Protein AF-A0A1V6EF91-F1 (afdb_monomer_lite)

Secondary structure (DSSP, 8-state):
--SHHHHH----SS---TTSBPBHHHHHHHHHHHTT---------STT--TTSTTHHHHHHHHHTTSS--SSSS---TTSBPBHHHHHHHHHHHHT------SSB-BHHHHHHHHHHHHH----

Sequence (124 aa):
MTAYTEKLVVGDGSNLRPLDNLTRAEACAILYNVAQLGINVFIPRFKDIGKESWYSKYVIACYLNGIMFGADEVCFEPDSYITVFELTESINRMSGTDVVYDDGFITREAAISLIVRIFYGGFD

Foldseek 3Di:
DPDLLVQQFDDPPDDPQQQDFDFQLRLLSNLCSLLVQPFDDADQQAPPADPPPPSRRSQVSCCVLVLADAPDRHHNRRGHGDWPQRSVSSVCSRQVDDDDDDTDTDGNNRSVVVSCCRRVVDDD

Structure (mmCIF, N/CA/C/O 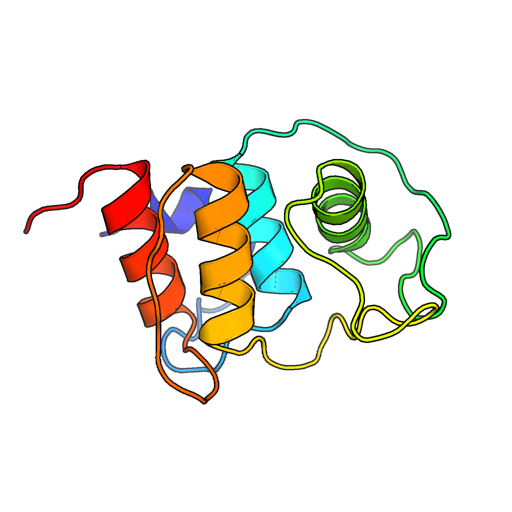backbone):
data_AF-A0A1V6EF91-F1
#
_entry.id   AF-A0A1V6EF91-F1
#
loop_
_atom_site.group_PDB
_atom_site.id
_atom_site.type_symbol
_atom_site.label_atom_id
_atom_site.label_alt_id
_atom_site.label_comp_id
_atom_site.label_asym_id
_atom_site.label_entity_id
_atom_site.label_seq_id
_atom_site.pdbx_PDB_ins_code
_atom_site.Cartn_x
_atom_site.Cartn_y
_atom_site.Cartn_z
_atom_site.occupancy
_atom_site.B_iso_or_equiv
_atom_site.auth_seq_id
_atom_site.auth_comp_id
_atom_site.auth_asym_id
_atom_site.auth_atom_id
_atom_site.pdbx_PDB_model_num
ATOM 1 N N . MET A 1 1 ? -2.737 -6.066 21.515 1.00 48.34 1 MET A N 1
ATOM 2 C CA . MET A 1 1 ? -2.458 -5.725 20.099 1.00 48.34 1 MET A CA 1
ATOM 3 C C . MET A 1 1 ? -1.608 -6.817 19.416 1.00 48.34 1 MET A C 1
ATOM 5 O O . MET A 1 1 ? -0.560 -6.521 18.868 1.00 48.34 1 MET A O 1
ATOM 9 N N . THR A 1 2 ? -1.999 -8.100 19.476 1.00 48.84 2 THR A N 1
ATOM 10 C CA . THR A 1 2 ? -1.031 -9.218 19.280 1.00 48.84 2 THR A CA 1
ATOM 11 C C . THR A 1 2 ? -1.555 -10.419 18.475 1.00 48.84 2 THR A C 1
ATOM 13 O O . THR A 1 2 ? -0.937 -11.466 18.472 1.00 48.84 2 THR A O 1
ATOM 16 N N . ALA A 1 3 ? -2.664 -10.282 17.744 1.00 46.34 3 ALA A N 1
ATOM 17 C CA . ALA A 1 3 ? -3.124 -11.320 16.799 1.00 46.34 3 ALA A CA 1
ATOM 18 C C . ALA A 1 3 ? -3.677 -10.720 15.497 1.00 46.34 3 ALA A C 1
ATOM 20 O O . ALA A 1 3 ? -3.481 -11.263 14.414 1.00 46.34 3 ALA A O 1
ATOM 21 N N . TYR A 1 4 ? -4.331 -9.557 15.585 1.00 48.31 4 TYR A N 1
ATOM 22 C CA . TYR A 1 4 ? -4.756 -8.787 14.411 1.00 48.31 4 TYR A CA 1
ATOM 23 C C . TYR A 1 4 ? -3.558 -8.260 13.617 1.00 48.31 4 TYR A C 1
ATOM 25 O O . TYR A 1 4 ? -3.511 -8.421 12.403 1.00 48.31 4 TYR A O 1
ATOM 33 N N . THR A 1 5 ? -2.549 -7.733 14.313 1.00 53.22 5 THR A N 1
ATOM 34 C CA . THR A 1 5 ? -1.279 -7.282 13.732 1.00 53.22 5 THR A CA 1
ATOM 35 C C . THR A 1 5 ? -0.578 -8.385 12.934 1.00 53.22 5 THR A C 1
ATOM 37 O O . THR A 1 5 ? -0.108 -8.139 11.827 1.00 53.22 5 THR A O 1
ATOM 40 N N . GLU A 1 6 ? -0.579 -9.618 13.451 1.00 55.03 6 GLU A N 1
ATOM 41 C CA . GLU A 1 6 ? 0.046 -10.774 12.791 1.00 55.03 6 GLU A CA 1
ATOM 42 C C . GLU A 1 6 ? -0.697 -11.219 11.523 1.00 55.03 6 GLU A C 1
ATOM 44 O O . GLU A 1 6 ? -0.079 -11.738 10.601 1.00 55.03 6 GLU A O 1
ATOM 49 N N . LYS A 1 7 ? -2.016 -10.990 11.436 1.00 60.38 7 LYS A N 1
ATOM 50 C CA . LYS A 1 7 ? -2.796 -11.267 10.214 1.00 60.38 7 LYS A CA 1
ATOM 51 C C . LYS A 1 7 ? -2.626 -10.197 9.136 1.00 60.38 7 LYS A C 1
ATOM 53 O O . LYS A 1 7 ? -2.884 -10.478 7.969 1.00 60.38 7 LYS A O 1
ATOM 58 N N . LEU A 1 8 ? -2.253 -8.977 9.522 1.00 61.69 8 LEU A N 1
ATOM 59 C CA . LEU A 1 8 ? -2.136 -7.840 8.611 1.00 61.69 8 LEU A CA 1
ATOM 60 C C . LEU A 1 8 ? -0.746 -7.725 7.978 1.00 61.69 8 LEU A C 1
ATOM 62 O O . LEU A 1 8 ? -0.654 -7.338 6.814 1.00 61.69 8 LEU A O 1
ATOM 66 N N . VAL A 1 9 ? 0.314 -8.080 8.709 1.00 62.09 9 VAL A N 1
ATOM 67 C CA . VAL A 1 9 ? 1.700 -7.934 8.245 1.00 62.09 9 VAL A CA 1
ATOM 68 C C . VAL A 1 9 ? 2.269 -9.280 7.802 1.00 62.09 9 VAL A C 1
ATOM 70 O O . VAL A 1 9 ? 2.499 -10.172 8.614 1.00 62.09 9 VAL A O 1
ATOM 73 N N . VAL A 1 10 ? 2.550 -9.413 6.506 1.00 55.75 10 VAL A N 1
ATOM 74 C CA . VAL A 1 10 ? 3.318 -10.542 5.962 1.00 55.75 10 VAL A CA 1
ATOM 75 C C . VAL A 1 10 ? 4.802 -10.174 6.042 1.00 55.75 10 VAL A C 1
ATOM 77 O O . VAL A 1 10 ? 5.299 -9.450 5.188 1.00 55.75 10 VAL A O 1
ATOM 80 N N . GLY A 1 11 ? 5.486 -10.611 7.102 1.00 53.56 11 GLY A N 1
ATOM 81 C CA . GLY A 1 11 ? 6.923 -10.380 7.308 1.00 53.56 11 GLY A CA 1
ATOM 82 C C . GLY A 1 11 ? 7.795 -11.560 6.863 1.00 53.56 11 GLY A C 1
ATOM 83 O O . GLY A 1 11 ? 7.346 -12.704 6.845 1.00 53.56 11 GLY A O 1
ATOM 84 N N . ASP A 1 12 ? 9.064 -11.286 6.560 1.00 50.97 12 ASP A N 1
ATOM 85 C CA . ASP A 1 12 ? 10.099 -12.232 6.100 1.00 50.97 12 ASP A CA 1
ATOM 86 C C . ASP A 1 12 ? 10.644 -13.194 7.183 1.00 50.97 12 ASP A C 1
ATOM 88 O O . ASP A 1 12 ? 11.676 -13.839 6.998 1.00 50.97 12 ASP A O 1
ATOM 92 N N . GLY A 1 13 ? 9.948 -13.327 8.314 1.00 50.59 13 GLY A N 1
ATOM 93 C CA . GLY A 1 13 ? 10.328 -14.239 9.391 1.00 50.59 13 GLY A CA 1
ATOM 94 C C . GLY A 1 13 ? 11.287 -13.671 10.441 1.00 50.59 13 GLY A C 1
ATOM 95 O O . GLY A 1 13 ? 11.681 -14.425 11.329 1.00 50.59 13 GLY A O 1
ATOM 96 N N . SER A 1 14 ? 11.629 -12.373 10.439 1.00 47.94 14 SER A N 1
ATOM 97 C CA . SER A 1 14 ? 12.390 -11.797 11.563 1.00 47.94 14 SER A CA 1
ATOM 98 C C . SER A 1 14 ? 12.036 -10.343 11.898 1.00 47.94 14 SER A C 1
ATOM 100 O O . SER A 1 14 ? 12.465 -9.412 11.232 1.00 47.94 14 SER A O 1
ATOM 102 N N . ASN A 1 15 ? 11.317 -10.172 13.017 1.00 59.66 15 ASN A N 1
ATOM 103 C CA . ASN A 1 15 ? 10.923 -8.915 13.670 1.00 59.66 15 ASN A CA 1
ATOM 104 C C . ASN A 1 15 ? 10.138 -7.913 12.803 1.00 59.66 15 ASN A C 1
ATOM 106 O O . ASN A 1 15 ? 10.626 -7.390 11.814 1.00 59.66 15 ASN A O 1
ATOM 110 N N . LEU A 1 16 ? 8.963 -7.499 13.290 1.00 64.12 16 LEU A N 1
ATOM 111 C CA . LEU A 1 16 ? 8.138 -6.441 12.684 1.00 64.12 16 LEU A CA 1
ATOM 112 C C . LEU A 1 16 ? 8.823 -5.065 12.588 1.00 64.12 16 LEU A C 1
ATOM 114 O O . LEU A 1 16 ? 8.215 -4.156 12.040 1.00 64.12 16 LEU A O 1
ATOM 118 N N . ARG A 1 17 ? 10.031 -4.898 13.156 1.00 79.69 17 ARG A N 1
ATOM 119 C CA . ARG A 1 17 ? 10.784 -3.632 13.269 1.00 79.69 17 ARG A CA 1
ATOM 120 C C . ARG A 1 17 ? 9.837 -2.436 13.448 1.00 79.69 17 ARG A C 1
ATOM 122 O O . ARG A 1 17 ? 9.759 -1.570 12.582 1.00 79.69 17 ARG A O 1
ATOM 129 N N . PRO A 1 18 ? 9.062 -2.418 14.548 1.00 80.75 18 PRO A N 1
ATOM 130 C CA . PRO A 1 18 ? 7.880 -1.563 14.679 1.00 80.75 18 PRO A CA 1
ATOM 131 C C . PRO A 1 18 ? 8.179 -0.068 14.520 1.00 80.75 18 PRO A C 1
ATOM 133 O O . PRO A 1 18 ? 7.326 0.683 14.050 1.00 80.75 18 PRO A O 1
ATOM 136 N N . LEU A 1 19 ? 9.401 0.339 14.875 1.00 86.62 19 LEU A N 1
ATOM 137 C CA . LEU A 1 19 ? 9.871 1.721 14.832 1.00 86.62 19 LEU A CA 1
ATOM 138 C C . LEU A 1 19 ? 10.471 2.134 13.479 1.00 86.62 19 LEU A C 1
ATOM 140 O O . LEU A 1 19 ? 10.678 3.323 13.260 1.00 86.62 19 LEU A O 1
ATOM 144 N N . ASP A 1 20 ? 10.740 1.192 12.573 1.00 90.38 20 ASP A N 1
ATOM 145 C CA . ASP A 1 20 ? 11.241 1.514 11.239 1.00 90.38 20 ASP A CA 1
ATOM 146 C C . ASP A 1 20 ? 10.087 2.035 10.364 1.00 90.38 20 ASP A C 1
ATOM 148 O O . ASP A 1 20 ? 8.940 1.574 10.468 1.00 90.38 20 ASP A O 1
ATOM 152 N N . ASN A 1 21 ? 10.403 2.952 9.447 1.00 93.81 21 ASN A N 1
ATOM 153 C CA . ASN A 1 21 ? 9.436 3.500 8.494 1.00 93.81 21 ASN A CA 1
ATOM 154 C C . ASN A 1 21 ? 8.897 2.422 7.550 1.00 93.81 21 ASN A C 1
ATOM 156 O O . ASN A 1 21 ? 9.652 1.588 7.042 1.00 93.81 21 ASN A O 1
ATOM 160 N N . LEU A 1 22 ? 7.586 2.456 7.328 1.00 93.69 22 LEU A N 1
ATOM 161 C CA . LEU A 1 22 ? 6.856 1.534 6.466 1.00 93.69 22 LEU A CA 1
ATOM 162 C C . LEU A 1 22 ? 7.166 1.829 4.992 1.00 93.69 22 LEU A C 1
ATOM 164 O O . LEU A 1 22 ? 7.144 2.989 4.574 1.00 93.69 22 LEU A O 1
ATOM 168 N N . THR A 1 23 ? 7.428 0.799 4.189 1.00 95.62 23 THR A N 1
ATOM 169 C CA . THR A 1 23 ? 7.563 0.968 2.735 1.00 95.62 23 THR A CA 1
ATOM 170 C C . THR A 1 23 ? 6.205 0.971 2.038 1.00 95.62 23 THR A C 1
ATOM 172 O O . THR A 1 23 ? 5.206 0.456 2.547 1.00 95.62 23 THR A O 1
ATOM 175 N N . ARG A 1 24 ? 6.157 1.520 0.823 1.00 97.62 24 ARG A N 1
ATOM 176 C CA . ARG A 1 24 ? 4.953 1.522 -0.023 1.00 97.62 24 ARG A CA 1
ATOM 177 C C . ARG A 1 24 ? 4.471 0.104 -0.349 1.00 97.62 24 ARG A C 1
ATOM 179 O O . ARG A 1 24 ? 3.268 -0.156 -0.330 1.00 97.62 24 ARG A O 1
ATOM 186 N N . ALA A 1 25 ? 5.383 -0.839 -0.586 1.00 95.88 25 ALA A N 1
ATOM 187 C CA . ALA A 1 25 ? 5.046 -2.247 -0.795 1.00 95.88 25 ALA A CA 1
ATOM 188 C C . ALA A 1 25 ? 4.417 -2.903 0.444 1.00 95.88 25 ALA A C 1
ATOM 190 O O . ALA A 1 25 ? 3.420 -3.621 0.328 1.00 95.88 25 ALA A O 1
ATOM 191 N N . GLU A 1 26 ? 4.972 -2.647 1.631 1.00 93.75 26 GLU A N 1
ATOM 192 C CA . GLU A 1 26 ? 4.420 -3.149 2.892 1.00 93.75 26 GLU A CA 1
ATOM 193 C C . GLU A 1 26 ? 3.038 -2.548 3.174 1.00 93.75 26 GLU A C 1
ATOM 195 O O . GLU A 1 26 ? 2.121 -3.274 3.563 1.00 93.75 26 GLU A O 1
ATOM 200 N N . ALA A 1 27 ? 2.851 -1.253 2.900 1.00 95.19 27 ALA A N 1
ATOM 201 C CA . ALA A 1 27 ? 1.553 -0.596 3.010 1.00 95.19 27 ALA A CA 1
ATOM 202 C C . ALA A 1 27 ? 0.497 -1.269 2.119 1.00 95.19 27 ALA A C 1
ATOM 204 O O . ALA A 1 27 ? -0.586 -1.600 2.603 1.00 95.19 27 ALA A O 1
ATOM 205 N N . CYS A 1 28 ? 0.820 -1.571 0.855 1.00 95.88 28 CYS A N 1
ATOM 206 C CA . CYS A 1 28 ? -0.080 -2.324 -0.023 1.00 95.88 28 CYS A CA 1
ATOM 207 C C . CYS A 1 28 ? -0.427 -3.710 0.522 1.00 95.88 28 CYS A C 1
ATOM 209 O O . CYS A 1 28 ? -1.571 -4.136 0.389 1.00 95.88 28 CYS A O 1
ATOM 211 N N . ALA A 1 29 ? 0.523 -4.428 1.126 1.00 93.56 29 ALA A N 1
ATOM 212 C CA . ALA A 1 29 ? 0.245 -5.741 1.705 1.00 93.56 29 ALA A CA 1
ATOM 213 C C . ALA A 1 29 ? -0.772 -5.648 2.853 1.00 93.56 29 ALA A C 1
ATOM 215 O O . ALA A 1 29 ? -1.721 -6.433 2.908 1.00 93.56 29 ALA A O 1
ATOM 216 N N . ILE A 1 30 ? -0.618 -4.647 3.724 1.00 92.56 30 ILE A N 1
ATOM 217 C CA . ILE A 1 30 ? -1.551 -4.398 4.825 1.00 92.56 30 ILE A CA 1
ATOM 218 C C . ILE A 1 30 ? -2.928 -4.006 4.272 1.00 92.56 30 ILE A C 1
ATOM 220 O O . ILE A 1 30 ? -3.926 -4.635 4.617 1.00 92.56 30 ILE A O 1
ATOM 224 N N . LEU A 1 31 ? -2.992 -3.012 3.380 1.00 94.12 31 LEU A N 1
ATOM 225 C CA . LEU A 1 31 ? -4.249 -2.509 2.811 1.00 94.12 31 LEU A CA 1
ATOM 226 C C . LEU A 1 31 ? -4.990 -3.584 2.007 1.00 94.12 31 LEU A C 1
ATOM 228 O O . LEU A 1 31 ? -6.205 -3.707 2.129 1.00 94.12 31 LEU A O 1
ATOM 232 N N . TYR A 1 32 ? -4.268 -4.419 1.255 1.00 94.25 32 TYR A N 1
ATOM 233 C CA . TYR A 1 32 ? -4.824 -5.580 0.559 1.00 94.25 32 TYR A CA 1
ATOM 234 C C . TYR A 1 32 ? -5.554 -6.531 1.518 1.00 94.25 32 TYR A C 1
ATOM 236 O O . TYR A 1 32 ? -6.659 -6.987 1.214 1.00 94.25 32 TYR A O 1
ATOM 244 N N . ASN A 1 33 ? -4.941 -6.829 2.671 1.00 91.06 33 ASN A N 1
ATOM 245 C CA . ASN A 1 33 ? -5.516 -7.714 3.683 1.00 91.06 33 ASN A CA 1
ATOM 246 C C . ASN A 1 33 ? -6.740 -7.078 4.356 1.00 91.06 33 ASN A C 1
ATOM 248 O O . ASN A 1 33 ? -7.755 -7.751 4.529 1.00 91.06 33 ASN A O 1
ATOM 252 N N . VAL A 1 34 ? -6.666 -5.785 4.688 1.00 90.69 34 VAL A N 1
ATOM 253 C CA . VAL A 1 34 ? -7.785 -5.027 5.279 1.00 90.69 34 VAL A CA 1
ATOM 254 C C . VAL A 1 34 ? -8.975 -4.971 4.321 1.00 90.69 34 VAL A C 1
ATOM 256 O O . VAL A 1 34 ? -10.101 -5.243 4.728 1.00 90.69 34 VAL A O 1
ATOM 259 N N . ALA A 1 35 ? -8.729 -4.669 3.045 1.00 91.06 35 ALA A N 1
ATOM 260 C CA . ALA A 1 35 ? -9.755 -4.577 2.009 1.00 91.06 35 ALA A CA 1
ATOM 261 C C . ALA A 1 35 ? -10.252 -5.946 1.504 1.00 91.06 35 ALA A C 1
ATOM 263 O O . ALA A 1 35 ? -11.168 -5.992 0.687 1.00 91.06 35 ALA A O 1
ATOM 264 N N . GLN A 1 36 ? -9.649 -7.055 1.953 1.00 91.00 36 GLN A N 1
ATOM 265 C CA . GLN A 1 36 ? -10.002 -8.426 1.561 1.00 91.00 36 GLN A CA 1
ATOM 266 C C . GLN A 1 36 ? -10.073 -8.639 0.039 1.00 91.00 36 GLN A C 1
ATOM 268 O O . GLN A 1 36 ? -10.922 -9.382 -0.453 1.00 91.00 36 GLN A O 1
ATOM 273 N N . LEU A 1 37 ? -9.171 -8.006 -0.722 1.00 89.06 37 LEU A N 1
ATOM 274 C CA . LEU A 1 37 ? -9.316 -7.908 -2.181 1.00 89.06 37 LEU A CA 1
ATOM 275 C C . LEU A 1 37 ? -9.335 -9.270 -2.888 1.00 89.06 37 LEU A C 1
ATOM 277 O O . LEU A 1 37 ? -9.998 -9.420 -3.907 1.00 89.06 37 LEU A O 1
ATOM 281 N N . GLY A 1 38 ? -8.584 -10.261 -2.396 1.00 85.25 38 GLY A N 1
ATOM 282 C CA . GLY A 1 38 ? -8.568 -11.616 -2.971 1.00 85.25 38 GLY A CA 1
ATOM 283 C C . GLY A 1 38 ? -8.034 -11.708 -4.411 1.00 85.25 38 GLY A C 1
ATOM 284 O O . GLY A 1 38 ? -8.079 -12.778 -5.017 1.00 85.25 38 GLY A O 1
ATOM 285 N N . ILE A 1 39 ? -7.521 -10.608 -4.969 1.00 85.50 39 ILE A N 1
ATOM 286 C CA . ILE A 1 39 ? -6.996 -10.537 -6.331 1.00 85.50 39 ILE A CA 1
ATOM 287 C C . ILE A 1 39 ? -5.567 -11.075 -6.357 1.00 85.50 39 ILE A C 1
ATOM 289 O O . ILE A 1 39 ? -4.668 -10.539 -5.713 1.00 85.50 39 ILE A O 1
ATOM 293 N N . ASN A 1 40 ? -5.343 -12.104 -7.171 1.00 86.75 40 ASN A N 1
ATOM 294 C CA . ASN A 1 40 ? -4.025 -12.695 -7.387 1.00 86.75 40 ASN A CA 1
ATOM 295 C C . ASN A 1 40 ? -3.690 -12.743 -8.883 1.00 86.75 40 ASN A C 1
ATOM 297 O O . ASN A 1 40 ? -3.565 -13.810 -9.482 1.00 86.75 40 ASN A O 1
ATOM 301 N N . VAL A 1 41 ? -3.609 -11.561 -9.495 1.00 87.81 41 VAL A N 1
ATOM 302 C CA . VAL A 1 41 ? -3.201 -11.375 -10.891 1.00 87.81 41 VAL A CA 1
ATOM 303 C C . VAL A 1 41 ? -1.956 -10.501 -10.940 1.00 87.81 41 VAL A C 1
ATOM 305 O O . VAL A 1 41 ? -1.817 -9.563 -10.156 1.00 87.81 41 VAL A O 1
ATOM 308 N N . PHE A 1 42 ? -1.063 -10.792 -11.881 1.00 91.00 42 PHE A N 1
ATOM 309 C CA . PHE A 1 42 ? 0.026 -9.889 -12.227 1.00 91.00 42 PHE A CA 1
ATOM 310 C C . PHE A 1 42 ? -0.297 -9.156 -13.525 1.00 91.00 42 PHE A C 1
ATOM 312 O O . PHE A 1 42 ? -0.643 -9.785 -14.526 1.00 91.00 42 PHE A O 1
ATOM 319 N N . ILE A 1 43 ? -0.132 -7.835 -13.508 1.00 91.31 43 ILE A N 1
ATOM 320 C CA . ILE A 1 43 ? -0.198 -6.977 -14.689 1.00 91.31 43 ILE A CA 1
ATOM 321 C C . ILE A 1 43 ? 1.091 -6.151 -14.707 1.00 91.31 43 ILE A C 1
ATOM 323 O O . ILE A 1 43 ? 1.405 -5.534 -13.688 1.00 91.31 43 ILE A O 1
ATOM 327 N N . PRO A 1 44 ? 1.833 -6.094 -15.828 1.00 93.06 44 PRO A N 1
ATOM 328 C CA . PRO A 1 44 ? 3.047 -5.288 -15.940 1.00 93.06 44 PRO A CA 1
ATOM 329 C C . PRO A 1 44 ? 2.694 -3.796 -16.068 1.00 93.06 44 PRO A C 1
ATOM 331 O O . PRO A 1 44 ? 2.828 -3.200 -17.133 1.00 93.06 44 PRO A O 1
ATOM 334 N N . ARG A 1 45 ? 2.170 -3.205 -14.988 1.00 95.94 45 ARG A N 1
ATOM 335 C CA . ARG A 1 45 ? 1.743 -1.799 -14.943 1.00 95.94 45 ARG A CA 1
ATOM 336 C C . ARG A 1 45 ? 2.903 -0.845 -14.675 1.00 95.94 45 ARG A C 1
ATOM 338 O O . ARG A 1 45 ? 2.937 0.231 -15.262 1.00 95.94 45 ARG A O 1
ATOM 345 N N . PHE A 1 46 ? 3.812 -1.235 -13.788 1.00 97.94 46 PHE A N 1
ATOM 346 C CA . PHE A 1 46 ? 4.929 -0.411 -13.340 1.00 97.94 46 PHE A CA 1
ATOM 347 C C . PHE A 1 46 ? 6.252 -1.084 -13.694 1.00 97.94 46 PHE A C 1
ATOM 349 O O . PHE A 1 46 ? 6.390 -2.302 -13.563 1.00 97.94 46 PHE A O 1
ATOM 356 N N . LYS A 1 47 ? 7.224 -0.296 -14.158 1.00 97.50 47 LYS A N 1
ATOM 357 C CA . LYS A 1 47 ? 8.517 -0.799 -14.647 1.00 97.50 47 LYS A CA 1
ATOM 358 C C . LYS A 1 47 ? 9.399 -1.371 -13.531 1.00 97.50 47 LYS A C 1
ATOM 360 O O . LYS A 1 47 ? 10.274 -2.186 -13.798 1.00 97.50 47 LYS A O 1
ATOM 365 N N . ASP A 1 48 ? 9.173 -0.920 -12.303 1.00 97.81 48 ASP A N 1
ATOM 366 C CA . ASP A 1 48 ? 9.892 -1.278 -11.081 1.00 97.81 48 ASP A CA 1
ATOM 367 C C . ASP A 1 48 ? 9.190 -2.383 -10.273 1.00 97.81 48 ASP A C 1
ATOM 369 O O . ASP A 1 48 ? 9.627 -2.721 -9.176 1.00 97.81 48 ASP A O 1
ATOM 373 N N . ILE A 1 49 ? 8.135 -2.997 -10.824 1.00 97.12 49 ILE A N 1
ATOM 374 C CA . ILE A 1 49 ? 7.431 -4.125 -10.207 1.00 97.12 49 ILE A CA 1
ATOM 375 C C . ILE A 1 49 ? 7.608 -5.380 -11.065 1.00 97.12 49 ILE A C 1
ATOM 377 O O . ILE A 1 49 ? 6.967 -5.565 -12.101 1.00 97.12 49 ILE A O 1
ATOM 381 N N . GLY A 1 50 ? 8.470 -6.283 -10.598 1.00 96.00 50 GLY A N 1
ATOM 382 C CA . GLY A 1 50 ? 8.636 -7.610 -11.184 1.00 96.00 50 GLY A CA 1
ATOM 383 C C . GLY A 1 50 ? 7.465 -8.542 -10.854 1.00 96.00 50 GLY A C 1
ATOM 384 O O . GLY A 1 50 ? 6.850 -8.444 -9.791 1.00 96.00 50 GLY A O 1
ATOM 385 N N . LYS A 1 51 ? 7.172 -9.497 -11.747 1.00 94.31 51 LYS A N 1
ATOM 386 C CA . LYS A 1 51 ? 6.138 -10.527 -11.525 1.00 94.31 51 LYS A CA 1
ATOM 387 C C . LYS A 1 51 ? 6.406 -11.376 -10.281 1.00 94.31 51 LYS A C 1
ATOM 389 O O . LYS A 1 51 ? 5.484 -11.692 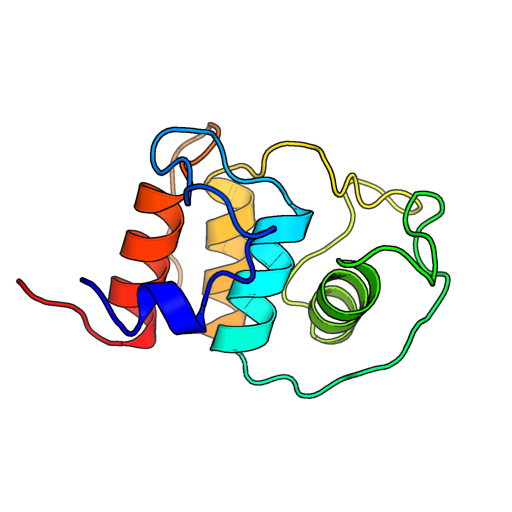-9.539 1.00 94.31 51 LYS A O 1
ATOM 394 N N . GLU A 1 52 ? 7.671 -11.725 -10.074 1.00 93.44 52 GLU A N 1
ATOM 395 C CA . GLU A 1 52 ? 8.109 -12.628 -9.006 1.00 93.44 52 GLU A CA 1
ATOM 396 C C . GLU A 1 52 ? 8.402 -11.894 -7.685 1.00 93.44 52 GLU A C 1
ATOM 398 O O . GLU A 1 52 ? 8.748 -12.528 -6.690 1.00 93.44 52 GLU A O 1
ATOM 403 N N . SER A 1 53 ? 8.264 -10.561 -7.642 1.00 93.38 53 SER A N 1
ATOM 404 C CA . 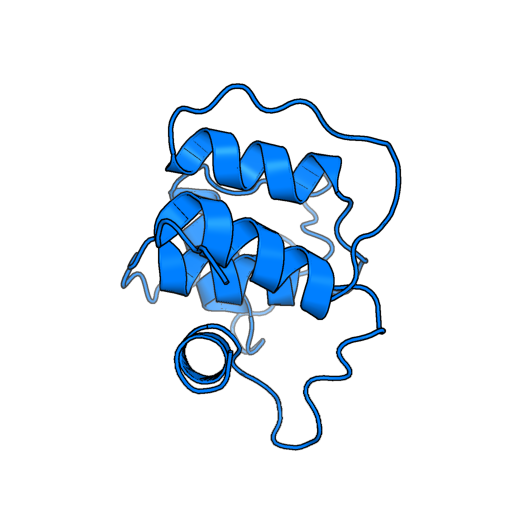SER A 1 53 ? 8.407 -9.806 -6.396 1.00 93.38 53 SER A CA 1
ATOM 405 C C . SER A 1 53 ? 7.303 -10.200 -5.413 1.00 93.38 53 SER A C 1
ATOM 407 O O . SER A 1 53 ? 6.126 -10.239 -5.773 1.00 93.38 53 SER A O 1
ATOM 409 N N . TRP A 1 54 ? 7.655 -10.423 -4.144 1.00 92.38 54 TRP A N 1
ATOM 410 C CA . TRP A 1 54 ? 6.703 -10.843 -3.104 1.00 92.38 54 TRP A CA 1
ATOM 411 C C . TRP A 1 54 ? 5.503 -9.888 -2.966 1.00 92.38 54 TRP A C 1
ATOM 413 O O . TRP A 1 54 ? 4.388 -10.320 -2.663 1.00 92.38 54 TRP A O 1
ATOM 423 N N . TYR A 1 55 ? 5.731 -8.597 -3.2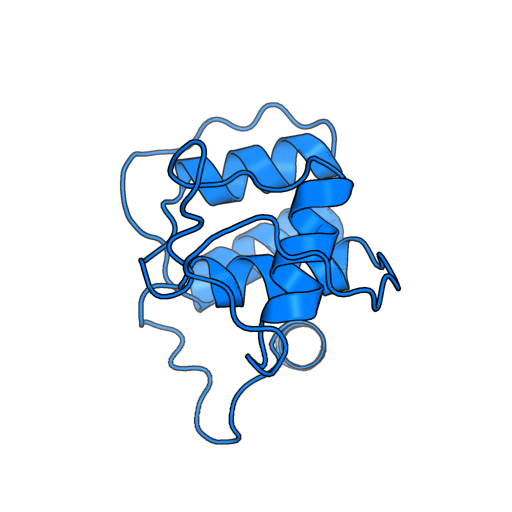26 1.00 92.50 55 TYR A N 1
ATOM 424 C CA . TYR A 1 55 ? 4.733 -7.536 -3.133 1.00 92.50 55 TYR A CA 1
ATOM 425 C C . TYR A 1 55 ? 3.884 -7.352 -4.391 1.00 92.50 55 TYR A C 1
ATOM 427 O O . TYR A 1 55 ? 2.903 -6.611 -4.360 1.00 92.50 55 TYR A O 1
ATOM 435 N N . SER A 1 56 ? 4.238 -8.010 -5.499 1.00 95.19 56 SER A N 1
ATOM 436 C CA . SER A 1 56 ? 3.692 -7.723 -6.829 1.00 95.19 56 SER A CA 1
ATOM 437 C C . SER A 1 56 ? 2.164 -7.787 -6.855 1.00 95.19 56 SER A C 1
ATOM 439 O O . SER A 1 56 ? 1.494 -6.834 -7.252 1.00 95.19 56 SER A O 1
ATOM 441 N N . LYS A 1 57 ? 1.591 -8.864 -6.306 1.00 94.19 57 LYS A N 1
ATOM 442 C CA . LYS A 1 57 ? 0.134 -9.036 -6.227 1.00 94.19 57 LYS A CA 1
ATOM 443 C C . LYS A 1 57 ? -0.553 -7.967 -5.369 1.00 94.19 57 LYS A C 1
ATOM 445 O O . LYS A 1 57 ? -1.640 -7.525 -5.722 1.00 94.19 57 LYS A O 1
ATOM 450 N N . TYR A 1 58 ? 0.072 -7.529 -4.273 1.00 95.62 58 TYR A N 1
ATOM 451 C CA . TYR A 1 58 ? -0.518 -6.543 -3.364 1.00 95.62 58 TYR A CA 1
ATOM 452 C C . TYR A 1 58 ? -0.553 -5.162 -4.011 1.00 95.62 58 TYR A C 1
ATOM 454 O O . TYR A 1 58 ? -1.589 -4.500 -3.987 1.00 95.62 58 TYR A O 1
ATOM 462 N N . VAL A 1 59 ? 0.557 -4.764 -4.639 1.00 96.94 59 VAL A N 1
ATOM 463 C CA . VAL A 1 59 ? 0.680 -3.492 -5.360 1.00 96.94 59 VAL A CA 1
ATOM 464 C C . VAL A 1 59 ? -0.333 -3.426 -6.499 1.00 96.94 59 VAL A C 1
ATOM 466 O O . VAL A 1 59 ? -1.115 -2.480 -6.583 1.00 96.94 59 VAL A O 1
ATOM 469 N N . ILE A 1 60 ? -0.377 -4.461 -7.345 1.00 97.25 60 ILE A N 1
ATOM 470 C CA . ILE A 1 60 ? -1.296 -4.493 -8.487 1.00 97.25 60 ILE A CA 1
ATOM 471 C C . ILE A 1 60 ? -2.756 -4.506 -8.029 1.00 97.25 60 ILE A C 1
ATOM 473 O O . ILE A 1 60 ? -3.569 -3.771 -8.584 1.00 97.25 60 ILE A O 1
ATOM 477 N N . ALA A 1 61 ? -3.105 -5.271 -6.995 1.00 96.75 61 ALA A N 1
ATOM 478 C CA . ALA A 1 61 ? -4.467 -5.288 -6.472 1.00 96.75 61 ALA A CA 1
ATOM 479 C C . ALA A 1 61 ? -4.890 -3.930 -5.882 1.00 96.75 61 ALA A C 1
ATOM 481 O O . ALA A 1 61 ? -5.990 -3.465 -6.182 1.00 96.75 61 ALA A O 1
ATOM 482 N N . CYS A 1 62 ? -4.030 -3.270 -5.098 1.00 97.38 62 CYS A N 1
ATOM 483 C CA . CYS A 1 62 ? -4.326 -1.940 -4.552 1.00 97.38 62 CYS A CA 1
ATOM 484 C C . CYS A 1 62 ? -4.504 -0.898 -5.663 1.00 97.38 62 CYS A C 1
ATOM 486 O O . CYS A 1 62 ? -5.432 -0.094 -5.599 1.00 97.38 62 CYS A O 1
ATOM 488 N N . TYR A 1 63 ? -3.667 -0.955 -6.703 1.00 97.38 63 TYR A N 1
ATOM 489 C CA . TYR A 1 63 ? -3.778 -0.080 -7.869 1.00 97.38 63 TYR A CA 1
ATOM 490 C C . TYR A 1 63 ? -5.090 -0.283 -8.631 1.00 97.38 63 TYR A C 1
ATOM 492 O O . TYR A 1 63 ? -5.809 0.678 -8.896 1.00 97.38 63 TYR A O 1
ATOM 500 N N . LEU A 1 64 ? -5.442 -1.533 -8.946 1.00 96.31 64 LEU A N 1
ATOM 501 C CA . LEU A 1 64 ? -6.662 -1.844 -9.699 1.00 96.31 64 LEU A CA 1
ATOM 502 C C . LEU A 1 64 ? -7.947 -1.455 -8.961 1.00 96.31 64 LEU A C 1
ATOM 504 O O . LEU A 1 64 ? -8.954 -1.184 -9.608 1.00 96.31 64 LEU A O 1
ATOM 508 N N . ASN A 1 65 ? -7.914 -1.415 -7.627 1.00 96.06 65 ASN A N 1
ATOM 509 C CA . ASN A 1 65 ? -9.048 -0.998 -6.802 1.00 96.06 65 ASN A CA 1
ATOM 510 C C . ASN A 1 65 ? -9.012 0.494 -6.438 1.00 96.06 65 ASN A C 1
ATOM 512 O O . ASN A 1 65 ? -9.826 0.941 -5.638 1.00 96.06 65 ASN A O 1
ATOM 516 N N . GLY A 1 66 ? -8.071 1.267 -6.992 1.00 96.06 66 GLY A N 1
ATOM 517 C CA . GLY A 1 66 ? -7.953 2.701 -6.718 1.00 96.06 66 GLY A CA 1
ATOM 518 C C . GLY A 1 66 ? -7.598 3.034 -5.267 1.00 96.06 66 GLY A C 1
ATOM 519 O O . GLY A 1 66 ? -7.803 4.164 -4.840 1.00 96.06 66 GLY A O 1
ATOM 520 N N . ILE A 1 67 ? -7.075 2.070 -4.505 1.00 96.88 67 ILE A N 1
ATOM 521 C CA . ILE A 1 67 ? -6.673 2.275 -3.109 1.00 96.88 67 ILE A CA 1
ATOM 522 C C . ILE A 1 67 ? -5.376 3.082 -3.072 1.00 96.88 67 ILE A C 1
ATOM 524 O O . ILE A 1 67 ? -5.279 4.071 -2.350 1.00 96.88 67 ILE A O 1
ATOM 528 N N . MET A 1 68 ? -4.399 2.695 -3.895 1.00 97.19 68 MET A N 1
ATOM 529 C CA . MET A 1 68 ? -3.075 3.311 -3.921 1.00 97.19 68 MET A CA 1
ATOM 530 C C . MET A 1 68 ? -2.580 3.475 -5.359 1.00 97.19 68 MET A C 1
ATOM 532 O O . MET A 1 68 ? -2.818 2.612 -6.203 1.00 97.19 68 MET A O 1
ATOM 536 N N . PHE A 1 69 ? -1.875 4.569 -5.642 1.00 96.62 69 PHE A N 1
ATOM 537 C CA . PHE A 1 69 ? -1.388 4.910 -6.983 1.00 96.62 69 PHE A CA 1
ATOM 538 C C . PHE A 1 69 ? 0.143 4.873 -7.064 1.00 96.62 69 PHE A C 1
ATOM 540 O O . PHE A 1 69 ? 0.831 4.824 -6.042 1.00 96.62 69 PHE A O 1
ATOM 547 N N . GLY A 1 70 ? 0.669 4.861 -8.294 1.00 96.50 70 GLY A N 1
ATOM 548 C CA . GLY A 1 70 ? 2.109 4.950 -8.549 1.00 96.50 70 GLY A CA 1
ATOM 549 C C . GLY A 1 70 ? 2.698 6.284 -8.095 1.00 96.50 70 GLY A C 1
ATOM 550 O O . GLY A 1 70 ? 1.968 7.263 -7.951 1.00 96.50 70 GLY A O 1
ATOM 551 N N . ALA A 1 71 ? 4.012 6.303 -7.869 1.00 95.62 71 ALA A N 1
ATOM 552 C CA . ALA A 1 71 ? 4.754 7.533 -7.593 1.00 95.62 71 ALA A CA 1
ATOM 553 C C . ALA A 1 71 ? 4.766 8.453 -8.827 1.00 95.62 71 ALA A C 1
ATOM 555 O O . ALA A 1 71 ? 4.705 9.674 -8.709 1.00 95.62 71 ALA A O 1
ATOM 556 N N . ASP A 1 72 ? 4.776 7.848 -10.016 1.00 96.06 72 ASP A N 1
ATOM 557 C CA . ASP A 1 72 ? 4.548 8.519 -11.290 1.00 96.06 72 ASP A CA 1
ATOM 558 C C . ASP A 1 72 ? 3.737 7.615 -12.249 1.00 96.06 72 ASP A C 1
ATOM 560 O O . ASP A 1 72 ? 3.128 6.617 -11.846 1.00 96.06 72 ASP A O 1
ATOM 564 N N . GLU A 1 73 ? 3.689 7.972 -13.535 1.00 95.06 73 GLU A N 1
ATOM 565 C CA . GLU A 1 73 ? 2.943 7.225 -14.555 1.00 95.06 73 GLU A CA 1
ATOM 566 C C . GLU A 1 73 ? 3.445 5.786 -14.779 1.00 95.06 73 GLU A C 1
ATOM 568 O O . GLU A 1 73 ? 2.659 4.918 -15.182 1.00 95.06 73 GLU A O 1
ATOM 573 N N . VAL A 1 74 ? 4.735 5.531 -14.539 1.00 96.75 74 VAL A N 1
ATOM 574 C CA . VAL A 1 74 ? 5.451 4.295 -14.888 1.00 96.75 74 VAL A CA 1
ATOM 575 C C . VAL A 1 74 ? 6.168 3.624 -13.708 1.00 96.75 74 VAL A C 1
ATOM 577 O O . VAL A 1 74 ? 6.543 2.458 -13.842 1.00 96.75 74 VAL A O 1
ATOM 580 N N . CYS A 1 75 ? 6.352 4.304 -12.576 1.00 97.94 75 CYS A N 1
ATOM 581 C CA . CYS A 1 75 ? 7.002 3.801 -11.364 1.00 97.94 75 CYS A CA 1
ATOM 582 C C . CYS A 1 75 ? 6.026 3.755 -10.192 1.00 97.94 75 CYS A C 1
ATOM 584 O O . CYS A 1 75 ? 5.224 4.668 -9.978 1.00 97.94 75 CYS A O 1
ATOM 586 N N . PHE A 1 76 ? 6.144 2.708 -9.385 1.00 98.50 76 PHE A N 1
ATOM 587 C CA . PHE A 1 76 ? 5.428 2.609 -8.122 1.00 98.50 76 PHE A CA 1
ATOM 588 C C . PHE A 1 76 ? 6.275 3.020 -6.916 1.00 98.50 76 PHE A C 1
ATOM 590 O O . PHE A 1 76 ? 5.712 3.501 -5.937 1.00 98.50 76 PHE A O 1
ATOM 597 N N . GLU A 1 77 ? 7.590 2.830 -6.987 1.00 98.06 77 GLU A N 1
ATOM 598 C CA . GLU A 1 77 ? 8.557 2.938 -5.895 1.00 98.06 77 GLU A CA 1
ATOM 599 C C . GLU A 1 77 ? 8.222 2.035 -4.693 1.00 98.06 77 GLU A C 1
ATOM 601 O O . GLU A 1 77 ? 7.928 2.525 -3.603 1.00 98.06 77 GLU A O 1
ATOM 606 N N . PRO A 1 78 ? 8.237 0.698 -4.858 1.00 96.88 78 PRO A N 1
ATOM 607 C CA . PRO A 1 78 ? 7.810 -0.238 -3.811 1.00 96.88 78 PRO A CA 1
ATOM 608 C C . PRO A 1 78 ? 8.645 -0.155 -2.526 1.00 96.88 78 PRO A C 1
ATOM 610 O O . PRO A 1 78 ? 8.107 -0.353 -1.436 1.00 96.88 78 PRO A O 1
ATOM 613 N N . ASP A 1 79 ? 9.937 0.145 -2.651 1.00 96.19 79 ASP A N 1
ATOM 614 C CA . ASP A 1 79 ? 10.890 0.140 -1.539 1.00 96.19 79 ASP A CA 1
ATOM 615 C C . ASP A 1 79 ? 11.054 1.523 -0.877 1.00 96.19 79 ASP A C 1
ATOM 617 O O . ASP A 1 79 ? 11.672 1.625 0.183 1.00 96.19 79 ASP A O 1
ATOM 621 N N . SER A 1 80 ? 10.475 2.583 -1.458 1.00 96.81 80 SER A N 1
ATOM 622 C CA . SER A 1 80 ? 10.426 3.914 -0.839 1.00 96.81 80 SER A CA 1
ATOM 623 C C . SER A 1 80 ? 9.493 3.911 0.377 1.00 96.81 80 SER A C 1
ATOM 625 O O . SER A 1 80 ? 8.493 3.184 0.417 1.00 96.81 80 SER A O 1
ATOM 627 N N . TYR A 1 81 ? 9.800 4.743 1.375 1.00 96.69 81 TYR A N 1
ATOM 628 C CA . TYR A 1 81 ? 8.924 4.919 2.532 1.00 96.69 81 TYR A CA 1
ATOM 629 C C . TYR A 1 81 ? 7.623 5.608 2.130 1.00 96.69 81 TYR A C 1
ATOM 631 O O . TYR A 1 81 ? 7.634 6.569 1.363 1.00 96.69 81 TYR A O 1
ATOM 639 N N . ILE A 1 82 ? 6.502 5.114 2.657 1.00 96.25 82 ILE A N 1
ATOM 640 C CA . ILE A 1 82 ? 5.202 5.745 2.446 1.00 96.25 82 ILE A CA 1
ATOM 641 C C . ILE A 1 82 ? 5.052 6.942 3.383 1.00 96.25 82 ILE A C 1
ATOM 643 O O . ILE A 1 82 ? 5.412 6.882 4.566 1.00 96.25 82 ILE A O 1
ATOM 647 N N . THR A 1 83 ? 4.507 8.034 2.859 1.00 94.88 83 THR A N 1
ATOM 648 C CA . THR A 1 83 ? 4.163 9.186 3.690 1.00 94.88 83 THR A CA 1
ATOM 649 C C . THR A 1 83 ? 2.875 8.941 4.479 1.00 94.88 83 THR A C 1
ATOM 651 O O . THR A 1 83 ? 2.019 8.142 4.085 1.00 94.88 83 THR A O 1
ATOM 654 N N . VAL A 1 84 ? 2.707 9.651 5.597 1.00 93.19 84 VAL A N 1
ATOM 655 C CA . VAL A 1 84 ? 1.453 9.666 6.364 1.00 93.19 84 VAL A CA 1
ATOM 656 C C . VAL A 1 84 ? 0.298 10.057 5.440 1.00 93.19 84 VAL A C 1
ATOM 658 O O . VAL A 1 84 ? -0.701 9.343 5.397 1.00 93.19 84 VAL A O 1
ATOM 661 N N . PHE A 1 85 ? 0.475 11.116 4.643 1.00 92.31 85 PHE A N 1
ATOM 662 C CA . PHE A 1 85 ? -0.511 11.590 3.672 1.00 92.31 85 PHE A CA 1
ATOM 663 C C . PHE A 1 85 ? -0.971 10.488 2.707 1.00 92.31 85 PHE A C 1
ATOM 665 O O . PHE A 1 85 ? -2.169 10.225 2.591 1.00 92.31 85 PHE A O 1
ATOM 672 N N . GLU A 1 86 ? -0.037 9.794 2.051 1.00 94.25 86 GLU A N 1
ATOM 673 C CA . GLU A 1 86 ? -0.366 8.736 1.089 1.00 94.25 86 GLU A CA 1
ATOM 674 C C . GLU A 1 86 ? -1.104 7.562 1.731 1.00 94.25 86 GLU A C 1
ATOM 676 O O . GLU A 1 86 ? -2.073 7.047 1.159 1.00 94.25 86 GLU A O 1
ATOM 681 N N . LEU A 1 87 ? -0.674 7.141 2.924 1.00 94.19 87 LEU A N 1
ATOM 682 C CA . LEU A 1 87 ? -1.359 6.082 3.655 1.00 94.19 87 LEU A CA 1
ATOM 683 C C . LEU A 1 87 ? -2.788 6.508 3.998 1.00 94.19 87 LEU A C 1
ATOM 685 O O . LEU A 1 87 ? -3.728 5.734 3.826 1.00 94.19 87 LEU A O 1
ATOM 689 N N . THR A 1 88 ? -2.965 7.743 4.457 1.00 91.88 88 THR A N 1
ATOM 690 C CA . THR A 1 88 ? -4.264 8.232 4.916 1.00 91.88 88 THR A CA 1
ATOM 691 C C . THR A 1 88 ? -5.230 8.482 3.776 1.00 91.88 88 THR A C 1
ATOM 693 O O . THR A 1 88 ? -6.397 8.134 3.891 1.00 91.88 88 THR A O 1
ATOM 696 N N . GLU A 1 89 ? -4.737 8.955 2.635 1.00 92.81 89 GLU A N 1
ATOM 697 C CA . GLU A 1 89 ? -5.506 9.029 1.398 1.00 92.81 89 GLU A CA 1
ATOM 698 C C . GLU A 1 89 ? -5.974 7.640 0.946 1.00 92.81 89 GLU A C 1
ATOM 700 O O . GLU A 1 89 ? -7.117 7.462 0.531 1.00 92.81 89 GLU A O 1
ATOM 705 N N . SER A 1 90 ? -5.110 6.630 1.069 1.00 94.81 90 SER A N 1
ATOM 706 C CA . SER A 1 90 ? -5.472 5.247 0.743 1.00 94.81 90 SER A CA 1
ATOM 707 C C . SER A 1 90 ? -6.563 4.713 1.675 1.00 94.81 90 SER A C 1
ATOM 709 O O . SER A 1 90 ? -7.509 4.069 1.221 1.00 94.81 90 SER A O 1
ATOM 711 N N . ILE A 1 91 ? -6.473 5.030 2.970 1.00 92.25 91 ILE A N 1
ATOM 712 C CA . ILE A 1 91 ? -7.501 4.696 3.960 1.00 92.25 91 ILE A CA 1
ATOM 713 C C . ILE A 1 91 ? -8.811 5.427 3.651 1.00 92.25 91 ILE A C 1
ATOM 715 O O . ILE A 1 91 ? -9.845 4.773 3.576 1.00 92.25 91 ILE A O 1
ATOM 719 N N . ASN A 1 92 ? -8.775 6.737 3.393 1.00 91.56 92 ASN A N 1
ATOM 720 C CA . ASN A 1 92 ? -9.948 7.550 3.058 1.00 91.56 92 ASN A CA 1
ATOM 721 C C . ASN A 1 92 ? -10.710 6.976 1.855 1.00 91.56 92 ASN A C 1
ATOM 723 O O . ASN A 1 92 ? -11.935 6.866 1.896 1.00 91.56 92 ASN A O 1
ATOM 727 N N . ARG A 1 93 ? -9.996 6.505 0.823 1.00 92.88 93 ARG A N 1
ATOM 728 C CA . ARG A 1 93 ? -10.601 5.826 -0.339 1.00 92.88 93 ARG A CA 1
ATOM 729 C C . ARG A 1 93 ? -11.293 4.510 0.016 1.00 92.88 93 ARG A C 1
ATOM 731 O O . ARG A 1 93 ? -12.246 4.131 -0.656 1.00 92.88 93 ARG A O 1
ATOM 738 N N . MET A 1 94 ? -10.834 3.822 1.058 1.00 91.25 94 MET A N 1
ATOM 739 C CA . MET A 1 94 ? -11.427 2.571 1.535 1.00 91.25 94 MET A CA 1
ATOM 740 C C . MET A 1 94 ? -12.602 2.792 2.500 1.00 91.25 94 MET A C 1
ATOM 742 O O . MET A 1 94 ? -13.588 2.065 2.422 1.00 91.25 94 MET A O 1
ATOM 746 N N . SER A 1 95 ? -12.505 3.754 3.422 1.00 84.56 95 SER A N 1
ATOM 747 C CA . SER A 1 95 ? -13.498 3.984 4.486 1.00 84.56 95 SER A CA 1
ATOM 748 C C . SER A 1 95 ? -14.508 5.094 4.186 1.00 84.56 95 SER A C 1
ATOM 750 O O . SER A 1 95 ? -15.483 5.223 4.923 1.00 84.56 95 SER A O 1
ATOM 752 N N . GLY A 1 96 ? -14.298 5.900 3.140 1.00 80.81 96 GLY A N 1
ATOM 753 C CA . GLY A 1 96 ? -15.120 7.081 2.853 1.00 80.81 96 GLY A CA 1
ATOM 754 C C . GLY A 1 96 ? -14.979 8.180 3.911 1.00 80.81 96 GLY A C 1
ATOM 755 O O . GLY A 1 96 ? -15.923 8.928 4.155 1.00 80.81 96 GLY A O 1
ATOM 756 N N . THR A 1 97 ? -13.834 8.230 4.592 1.00 73.00 97 THR A N 1
ATOM 757 C CA . THR A 1 97 ? -13.524 9.228 5.623 1.00 73.00 97 THR A CA 1
ATOM 758 C C . THR A 1 97 ? -12.782 10.418 5.019 1.00 73.00 97 THR A C 1
ATOM 760 O O . THR A 1 97 ? -12.043 10.239 4.062 1.00 73.00 97 THR A O 1
ATOM 763 N N . ASP A 1 98 ? -12.915 11.604 5.617 1.00 68.19 98 ASP A N 1
ATOM 764 C CA . ASP A 1 98 ? -12.136 12.801 5.257 1.00 68.19 98 ASP A CA 1
ATOM 765 C C . ASP A 1 98 ? -11.158 13.138 6.381 1.0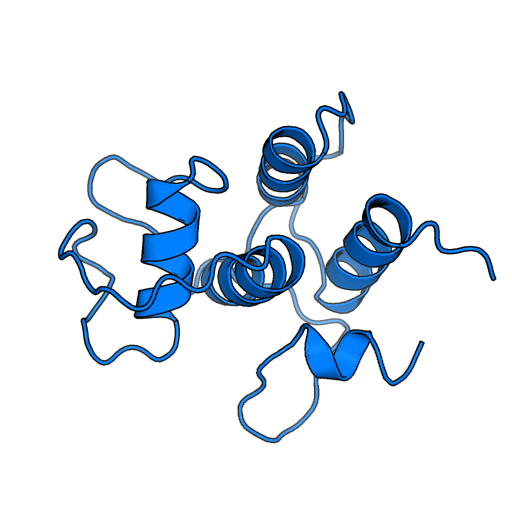0 68.19 98 ASP A C 1
ATOM 767 O O . ASP A 1 98 ? -11.346 14.099 7.133 1.00 68.19 98 ASP A O 1
ATOM 771 N N . VAL A 1 99 ? -10.132 12.305 6.562 1.00 65.25 99 VAL A N 1
ATOM 772 C CA . VAL A 1 99 ? -9.113 12.593 7.571 1.00 65.25 99 VAL A CA 1
ATOM 773 C C . VAL A 1 99 ? -7.888 13.233 6.933 1.00 65.25 99 VAL A C 1
ATOM 775 O O . VAL A 1 99 ? -7.313 12.685 5.996 1.00 65.25 99 VAL A O 1
ATOM 778 N N . VAL A 1 100 ? -7.504 14.399 7.454 1.00 63.19 100 VAL A N 1
ATOM 779 C CA . VAL A 1 100 ? -6.353 15.194 7.006 1.00 63.19 100 VAL A CA 1
ATOM 780 C C . VAL A 1 100 ? -5.207 14.990 7.988 1.00 63.19 100 VAL A C 1
ATOM 782 O O . VAL A 1 100 ? -5.399 15.143 9.197 1.00 63.19 100 VAL A O 1
ATOM 785 N N . TYR A 1 101 ? -4.022 14.659 7.481 1.00 66.44 101 TYR A N 1
ATOM 786 C CA . TYR A 1 101 ? -2.861 14.353 8.311 1.00 66.44 101 TYR A CA 1
ATOM 787 C C . TYR A 1 101 ? -1.579 15.040 7.827 1.00 66.44 101 TYR A C 1
ATOM 789 O O . TYR A 1 101 ? -1.502 15.509 6.693 1.00 66.44 101 TYR A O 1
ATOM 797 N N . ASP A 1 102 ? -0.620 15.115 8.752 1.00 67.44 102 ASP A N 1
ATOM 798 C CA . ASP A 1 102 ? 0.655 15.832 8.666 1.00 67.44 102 ASP A CA 1
ATOM 799 C C . ASP A 1 102 ? 1.621 15.257 7.610 1.00 67.44 102 ASP A C 1
ATOM 801 O O . ASP A 1 102 ? 1.502 14.107 7.183 1.00 67.44 102 ASP A O 1
ATOM 805 N N . ASP A 1 103 ? 2.588 16.078 7.212 1.00 69.12 103 ASP A N 1
ATOM 806 C CA . ASP A 1 103 ? 3.726 15.743 6.349 1.00 69.12 103 ASP A CA 1
ATOM 807 C C . ASP A 1 103 ? 4.693 14.775 7.076 1.00 69.12 103 ASP A C 1
ATOM 809 O O . ASP A 1 103 ? 4.933 14.900 8.277 1.00 69.12 103 ASP A O 1
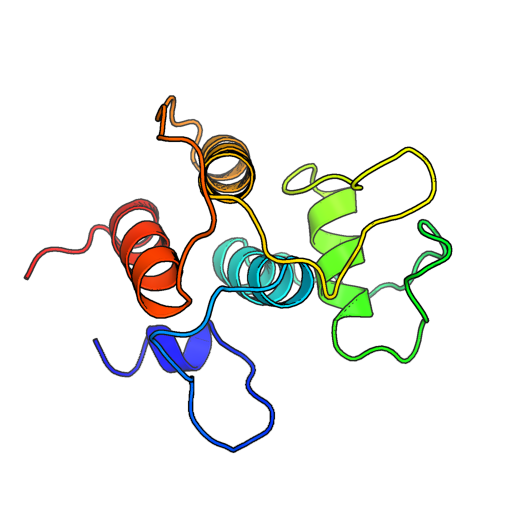ATOM 813 N N . GLY A 1 104 ? 5.245 13.786 6.359 1.00 89.94 104 GLY A N 1
ATOM 814 C CA . GLY A 1 104 ? 6.327 12.923 6.849 1.00 89.94 104 GLY A CA 1
ATOM 815 C C . GLY A 1 104 ? 6.123 11.428 6.596 1.00 89.94 104 GLY A C 1
ATOM 816 O O . GLY A 1 104 ? 5.112 11.001 6.044 1.00 89.94 104 GLY A O 1
ATOM 817 N N . PHE A 1 105 ? 7.101 10.612 7.005 1.00 93.31 105 PHE A N 1
ATOM 818 C CA . PHE A 1 105 ? 7.022 9.147 6.942 1.00 93.31 105 PHE A CA 1
ATOM 819 C C . PHE A 1 105 ? 6.388 8.557 8.201 1.00 93.31 105 PHE A C 1
ATOM 821 O O . PHE A 1 105 ? 6.511 9.113 9.292 1.00 93.31 105 PHE A O 1
ATOM 828 N N . ILE A 1 106 ? 5.746 7.398 8.052 1.00 92.00 106 ILE A N 1
ATOM 829 C CA . ILE A 1 106 ? 5.078 6.698 9.151 1.00 92.00 106 ILE A CA 1
ATOM 830 C C . ILE A 1 106 ? 5.800 5.398 9.515 1.00 92.00 106 ILE A C 1
ATOM 832 O O . ILE A 1 106 ? 6.210 4.628 8.644 1.00 92.00 106 ILE A O 1
ATOM 836 N N . THR A 1 107 ? 5.935 5.129 10.815 1.00 92.50 107 THR A N 1
ATOM 837 C CA . THR A 1 107 ? 6.473 3.853 11.302 1.00 92.50 107 THR A CA 1
ATOM 838 C C . THR A 1 107 ? 5.468 2.722 11.100 1.00 92.50 107 THR A C 1
ATOM 840 O O . THR A 1 107 ? 4.253 2.944 11.041 1.00 92.50 107 THR A O 1
ATOM 843 N N . ARG A 1 108 ? 5.961 1.481 11.028 1.00 89.62 108 ARG A N 1
ATOM 844 C CA . ARG A 1 108 ? 5.109 0.283 10.913 1.00 89.62 108 ARG A CA 1
ATOM 845 C C . ARG A 1 108 ? 4.059 0.221 12.024 1.00 89.62 108 ARG A C 1
ATOM 847 O O . ARG A 1 108 ? 2.884 -0.011 11.747 1.00 89.62 108 ARG A O 1
ATOM 854 N N . GLU A 1 109 ? 4.461 0.473 13.267 1.00 86.88 109 GLU A N 1
ATOM 855 C CA . GLU A 1 109 ? 3.558 0.473 14.423 1.00 86.88 109 GLU A CA 1
ATOM 856 C C . GLU A 1 109 ? 2.469 1.543 14.314 1.00 86.88 109 GLU A C 1
ATOM 858 O O . GLU A 1 109 ? 1.287 1.240 14.492 1.00 86.88 109 GLU A O 1
ATOM 863 N N . ALA A 1 110 ? 2.845 2.781 13.978 1.00 89.44 110 ALA A N 1
ATOM 864 C CA . ALA A 1 110 ? 1.893 3.880 13.867 1.00 89.44 110 ALA A CA 1
ATOM 865 C C . ALA A 1 110 ? 0.871 3.633 12.746 1.00 89.44 110 ALA A C 1
ATOM 867 O O . ALA A 1 110 ? -0.325 3.858 12.943 1.00 89.44 110 ALA A O 1
ATOM 868 N N . ALA A 1 111 ? 1.316 3.103 11.602 1.00 90.56 111 ALA A N 1
ATOM 869 C CA . ALA A 1 111 ? 0.441 2.748 10.489 1.00 90.56 111 ALA A CA 1
ATOM 870 C C . ALA A 1 111 ? -0.567 1.653 10.867 1.00 90.56 111 ALA A C 1
ATOM 872 O O . ALA A 1 111 ? -1.763 1.787 10.609 1.00 90.56 111 ALA A O 1
ATOM 873 N N . ILE A 1 112 ? -0.105 0.587 11.525 1.00 87.50 112 ILE A N 1
ATOM 874 C CA . ILE A 1 112 ? -0.974 -0.505 11.981 1.00 87.50 112 ILE A CA 1
ATOM 875 C C . ILE A 1 112 ? -1.980 0.010 13.010 1.00 87.50 112 ILE A C 1
ATOM 877 O O . ILE A 1 112 ? -3.166 -0.292 12.900 1.00 87.50 112 ILE A O 1
ATOM 881 N N . SER A 1 113 ? -1.532 0.811 13.978 1.00 86.88 113 SER A N 1
ATOM 882 C CA . SER A 1 113 ? -2.401 1.411 14.995 1.00 86.88 113 SER A CA 1
ATOM 883 C C . SER A 1 113 ? -3.505 2.262 14.360 1.00 86.88 113 SER A C 1
ATOM 885 O O . SER A 1 113 ? -4.685 2.107 14.685 1.00 86.88 113 SER A O 1
ATOM 887 N N . LEU A 1 114 ? -3.147 3.093 13.376 1.00 87.44 114 LEU A N 1
ATOM 888 C CA . LEU A 1 114 ? -4.096 3.907 12.622 1.00 87.44 114 LEU A CA 1
ATOM 889 C C . LEU A 1 114 ? -5.150 3.052 11.903 1.00 87.44 114 LEU A C 1
ATOM 891 O O . LEU A 1 114 ? -6.348 3.307 12.037 1.00 87.44 114 LEU A O 1
ATOM 895 N N . ILE A 1 115 ? -4.713 2.026 11.173 1.00 88.19 115 ILE A N 1
ATOM 896 C CA . ILE A 1 115 ? -5.592 1.116 10.427 1.00 88.19 115 ILE A CA 1
ATOM 897 C C . ILE A 1 115 ? -6.517 0.346 11.374 1.00 88.19 115 ILE A C 1
ATOM 899 O O . ILE A 1 115 ? -7.716 0.243 11.116 1.00 88.19 115 ILE A O 1
ATOM 903 N N . VAL A 1 116 ? -5.988 -0.163 12.491 1.00 85.12 116 VAL A N 1
ATOM 904 C CA . VAL A 1 116 ? -6.776 -0.883 13.501 1.00 85.12 116 VAL A CA 1
ATOM 905 C C . VAL A 1 116 ? -7.855 0.018 14.093 1.00 85.12 116 VAL A C 1
ATOM 907 O O . VAL A 1 116 ? -9.015 -0.388 14.187 1.00 85.12 116 VAL A O 1
ATOM 910 N N . ARG A 1 117 ? -7.500 1.259 14.440 1.00 85.00 117 ARG A N 1
ATOM 911 C CA . ARG A 1 117 ? -8.453 2.245 14.956 1.00 85.00 117 ARG A CA 1
ATOM 912 C C . ARG A 1 117 ? -9.595 2.502 13.972 1.00 85.00 117 ARG A C 1
ATOM 914 O O . ARG A 1 117 ? -10.746 2.540 14.391 1.00 85.00 117 ARG A O 1
ATOM 921 N N . ILE A 1 118 ? -9.285 2.660 12.684 1.00 85.94 118 ILE A N 1
ATOM 922 C CA . ILE A 1 118 ? -10.272 3.037 11.661 1.00 85.94 118 ILE A CA 1
ATOM 923 C C . ILE A 1 118 ? -11.166 1.860 11.258 1.00 85.94 118 ILE A C 1
ATOM 925 O O . ILE A 1 118 ? -12.386 1.998 11.258 1.00 85.94 118 ILE A O 1
ATOM 929 N N . PHE A 1 119 ? -10.593 0.699 10.937 1.00 84.81 119 PHE A N 1
ATOM 930 C CA . PHE A 1 119 ? -11.357 -0.413 10.354 1.00 84.81 119 PHE A CA 1
ATOM 931 C C . PHE A 1 119 ? -11.911 -1.403 11.377 1.00 84.81 119 PHE A C 1
ATOM 933 O O . PHE A 1 119 ? -12.829 -2.157 11.063 1.00 84.81 119 PHE A O 1
ATOM 940 N N . TYR A 1 120 ? -11.373 -1.409 12.597 1.00 83.56 120 TYR A N 1
ATOM 941 C CA . TYR A 1 120 ? -11.759 -2.368 13.634 1.00 83.56 120 TYR A CA 1
ATOM 942 C C . TYR A 1 120 ? -12.243 -1.689 14.923 1.00 83.56 120 TYR A C 1
ATOM 944 O O . TYR A 1 120 ? -12.518 -2.378 15.902 1.00 83.56 120 TYR A O 1
ATOM 952 N N . GLY A 1 121 ? -12.381 -0.355 14.923 1.00 75.00 121 GLY A N 1
ATOM 953 C CA . GLY A 1 121 ? -12.981 0.411 16.021 1.00 75.00 121 GLY A CA 1
ATOM 954 C C . GLY A 1 121 ? -12.176 0.394 17.323 1.00 75.00 121 GLY A C 1
ATOM 955 O O . GLY A 1 121 ? -12.770 0.440 18.397 1.00 75.00 121 GLY A O 1
ATOM 956 N N . GLY A 1 122 ? -10.846 0.272 17.243 1.00 58.84 122 GLY A N 1
ATOM 957 C CA . GLY A 1 122 ? -9.995 0.035 18.412 1.00 58.84 122 GLY A CA 1
ATOM 958 C C . GLY A 1 122 ? -10.127 1.091 19.521 1.00 58.84 122 GLY A C 1
ATOM 959 O O . GLY A 1 122 ? -9.792 2.255 19.299 1.00 58.84 122 GLY A O 1
ATOM 960 N N . PHE A 1 123 ? -10.531 0.638 20.713 1.00 56.28 123 PHE A N 1
ATOM 961 C CA . PHE A 1 123 ? -10.268 1.274 22.005 1.00 56.28 123 PHE A CA 1
ATOM 962 C C . PHE A 1 123 ? -9.519 0.289 22.919 1.00 56.28 123 PHE A C 1
ATOM 964 O O . PHE A 1 123 ? -9.848 -0.900 22.946 1.00 56.28 123 PHE A O 1
ATOM 971 N N . ASP A 1 124 ? -8.549 0.870 23.630 1.00 48.12 124 ASP A N 1
ATOM 972 C CA . ASP A 1 124 ? -7.728 0.406 24.763 1.00 48.12 124 ASP A CA 1
ATOM 973 C C . ASP A 1 124 ? -6.571 -0.583 24.494 1.00 48.12 124 ASP A C 1
ATOM 975 O O . ASP A 1 124 ? -6.784 -1.801 24.282 1.00 48.12 124 ASP A O 1
#

pLDDT: mean 85.16, std 15.12, range [46.34, 98.5]

Radius of gyration: 13.73 Å; chains: 1; bounding box: 28×30×41 Å